Protein AF-A0AAJ3DNA7-F1 (afdb_monomer_lite)

Structure (mmCIF, N/CA/C/O backbone):
data_AF-A0AAJ3DNA7-F1
#
_entry.id   AF-A0AAJ3DNA7-F1
#
loop_
_atom_site.group_PDB
_atom_site.id
_atom_site.type_symbol
_atom_site.label_atom_id
_atom_site.label_alt_id
_atom_site.label_comp_id
_atom_site.label_asym_id
_atom_site.label_entity_id
_atom_site.label_seq_id
_atom_site.pdbx_PDB_ins_code
_atom_site.Cartn_x
_atom_site.Cartn_y
_atom_site.Cartn_z
_atom_site.occupancy
_atom_site.B_iso_or_equiv
_atom_site.auth_seq_id
_atom_site.auth_comp_id
_atom_site.auth_asym_id
_atom_site.auth_atom_id
_atom_site.pdbx_PDB_model_num
ATOM 1 N N . MET A 1 1 ? 13.150 14.994 -9.986 1.00 85.44 1 MET A N 1
ATOM 2 C CA . MET A 1 1 ? 11.938 15.199 -10.806 1.00 85.44 1 MET A CA 1
ATOM 3 C C . MET A 1 1 ? 11.101 16.302 -10.187 1.00 85.44 1 MET A C 1
ATOM 5 O O . MET A 1 1 ? 11.322 16.598 -9.018 1.00 85.44 1 MET A O 1
ATOM 9 N N . ASP A 1 2 ? 10.227 16.951 -10.956 1.00 87.69 2 ASP A N 1
ATOM 10 C CA . ASP A 1 2 ? 9.370 18.022 -10.431 1.00 87.69 2 ASP A CA 1
ATOM 11 C C . ASP A 1 2 ? 8.135 17.480 -9.682 1.00 87.69 2 ASP A C 1
ATOM 13 O O . ASP A 1 2 ? 7.854 16.279 -9.672 1.00 87.69 2 ASP A O 1
ATOM 17 N N . ALA A 1 3 ? 7.411 18.380 -9.014 1.00 92.25 3 ALA A N 1
ATOM 18 C CA . ALA A 1 3 ? 6.244 18.026 -8.209 1.00 92.25 3 ALA A CA 1
ATOM 19 C C . ALA A 1 3 ? 5.067 17.496 -9.048 1.00 92.25 3 ALA A C 1
ATOM 21 O O . ALA A 1 3 ? 4.305 16.657 -8.565 1.00 92.25 3 ALA A O 1
ATOM 22 N N . LEU A 1 4 ? 4.920 17.956 -10.294 1.00 92.94 4 LEU A N 1
ATOM 23 C CA . LEU A 1 4 ? 3.824 17.549 -11.169 1.00 92.94 4 LEU A CA 1
ATOM 24 C C . LEU A 1 4 ? 4.008 16.102 -11.631 1.00 92.94 4 LEU A C 1
ATOM 26 O O . LEU A 1 4 ? 3.072 15.312 -11.530 1.00 92.94 4 LEU A O 1
ATOM 30 N N . ALA A 1 5 ? 5.211 15.734 -12.074 1.00 92.62 5 ALA A N 1
ATOM 31 C CA . ALA A 1 5 ? 5.533 14.366 -12.467 1.00 92.62 5 ALA A CA 1
ATOM 32 C C . ALA A 1 5 ? 5.295 13.381 -11.313 1.00 92.62 5 ALA A C 1
ATOM 34 O O . ALA A 1 5 ? 4.693 12.326 -11.513 1.00 92.62 5 ALA A O 1
ATOM 35 N N . THR A 1 6 ? 5.701 13.749 -10.093 1.00 94.31 6 THR A N 1
ATOM 36 C CA . THR A 1 6 ? 5.438 12.946 -8.889 1.00 94.31 6 THR A CA 1
ATOM 37 C C . THR A 1 6 ? 3.939 12.789 -8.639 1.00 94.31 6 THR A C 1
ATOM 39 O O . THR A 1 6 ? 3.474 11.684 -8.367 1.00 94.31 6 THR A O 1
ATOM 42 N N . LEU A 1 7 ? 3.162 13.872 -8.746 1.00 94.50 7 LEU A N 1
ATOM 43 C CA . LEU A 1 7 ? 1.716 13.829 -8.530 1.00 94.50 7 LEU A CA 1
ATOM 44 C C . LEU A 1 7 ? 1.007 12.945 -9.567 1.00 94.50 7 LEU A C 1
ATOM 46 O O . LEU A 1 7 ? 0.154 12.143 -9.187 1.00 94.50 7 LEU A O 1
ATOM 50 N N . LEU A 1 8 ? 1.367 13.067 -10.848 1.00 95.19 8 LEU A N 1
ATOM 51 C CA . LEU A 1 8 ? 0.795 12.269 -11.937 1.00 95.19 8 LEU A CA 1
ATOM 52 C C . LEU A 1 8 ? 1.066 10.777 -11.744 1.00 95.19 8 LEU A C 1
ATOM 54 O O . LEU A 1 8 ? 0.142 9.970 -11.856 1.00 95.19 8 LEU A O 1
ATOM 58 N N . LEU A 1 9 ? 2.295 10.413 -11.379 1.00 95.06 9 LEU A N 1
ATOM 59 C CA . LEU A 1 9 ? 2.631 9.019 -11.123 1.00 95.06 9 LEU A CA 1
ATOM 60 C C . LEU A 1 9 ? 1.881 8.489 -9.893 1.00 95.06 9 LEU A C 1
ATOM 62 O O . LEU A 1 9 ? 1.226 7.454 -9.974 1.00 95.06 9 LEU A O 1
ATOM 66 N N . ARG A 1 10 ? 1.872 9.236 -8.780 1.00 93.00 10 ARG A N 1
ATOM 67 C CA . ARG A 1 10 ? 1.213 8.803 -7.534 1.00 93.00 10 ARG A CA 1
ATOM 68 C C . ARG A 1 10 ? -0.305 8.695 -7.620 1.00 93.00 10 ARG A C 1
ATOM 70 O O . ARG A 1 10 ? -0.887 7.846 -6.954 1.00 93.00 10 ARG A O 1
ATOM 77 N N . ARG A 1 11 ? -0.965 9.604 -8.339 1.00 93.94 11 ARG A N 1
ATOM 78 C CA . ARG A 1 11 ? -2.436 9.706 -8.342 1.00 93.94 11 ARG A CA 1
ATOM 79 C C . ARG A 1 11 ? -3.088 9.080 -9.563 1.00 93.94 11 ARG A C 1
ATOM 81 O O . ARG A 1 11 ? -4.233 8.658 -9.457 1.00 93.94 11 ARG A O 1
ATOM 88 N N . ALA A 1 12 ? -2.386 9.041 -10.692 1.00 94.06 12 ALA A N 1
ATOM 89 C CA . ALA A 1 12 ? -2.927 8.573 -11.964 1.00 94.06 12 ALA A CA 1
ATOM 90 C C . ALA A 1 12 ? -2.101 7.441 -12.595 1.00 94.06 12 ALA A C 1
ATOM 92 O O . ALA A 1 12 ? -2.410 7.033 -13.712 1.00 94.06 12 ALA A O 1
ATOM 93 N N . GLY A 1 13 ? -1.033 6.965 -11.938 1.00 94.38 13 GLY A N 1
ATOM 94 C CA . GLY A 1 13 ? -0.164 5.921 -12.490 1.00 94.38 13 GLY A CA 1
ATOM 95 C C . GLY A 1 13 ? 0.475 6.314 -13.825 1.00 94.38 13 GLY A C 1
ATOM 96 O O . GLY A 1 13 ? 0.744 5.453 -14.653 1.00 94.38 13 GLY A O 1
ATOM 97 N N . SER A 1 14 ? 0.646 7.617 -14.074 1.00 95.06 14 SER A N 1
ATOM 98 C CA . SER A 1 14 ? 1.018 8.154 -15.385 1.00 95.06 14 SER A CA 1
ATOM 99 C C . SER A 1 14 ? 2.384 8.832 -15.348 1.00 95.06 14 SER A C 1
ATOM 101 O O . SER A 1 14 ? 2.683 9.590 -14.427 1.00 95.06 14 SER A O 1
ATOM 103 N N . VAL A 1 15 ? 3.194 8.612 -16.386 1.00 94.56 15 VAL A N 1
ATOM 104 C CA . VAL A 1 15 ? 4.525 9.215 -16.530 1.00 94.56 15 VAL A CA 1
ATOM 105 C C . VAL A 1 15 ? 4.716 9.789 -17.935 1.00 94.56 15 VAL A C 1
ATOM 107 O O . VAL A 1 15 ? 4.466 9.124 -18.938 1.00 94.56 15 VAL A O 1
ATOM 110 N N . ALA A 1 16 ? 5.166 11.042 -18.014 1.00 92.44 16 ALA A N 1
ATOM 111 C CA . ALA A 1 16 ? 5.496 11.707 -19.271 1.00 92.44 16 ALA A CA 1
ATOM 112 C C . ALA A 1 16 ? 7.009 11.635 -19.505 1.00 92.44 16 ALA A C 1
ATOM 114 O O . ALA A 1 16 ? 7.771 12.442 -18.977 1.00 92.44 16 ALA A O 1
ATOM 115 N N . LEU A 1 17 ? 7.441 10.635 -20.272 1.00 94.38 17 LEU A N 1
ATOM 116 C CA . LEU A 1 17 ? 8.854 10.423 -20.581 1.00 94.38 17 LEU A CA 1
ATOM 117 C C . LEU A 1 17 ? 9.360 11.401 -21.658 1.00 94.38 17 LEU A C 1
ATOM 119 O O . LEU A 1 17 ? 8.595 11.777 -22.551 1.00 94.38 17 LEU A O 1
ATOM 123 N N . PRO A 1 18 ? 10.651 11.774 -21.615 1.00 93.31 18 PRO A N 1
ATOM 124 C CA . PRO A 1 18 ? 11.254 12.695 -22.571 1.00 93.31 18 PRO A CA 1
ATOM 125 C C . PRO A 1 18 ? 11.423 12.066 -23.960 1.00 93.31 18 PRO A C 1
ATOM 127 O O . PRO A 1 18 ? 11.146 10.882 -24.181 1.00 93.31 18 PRO A O 1
ATOM 130 N N . GLU A 1 19 ? 11.894 12.882 -24.905 1.00 92.94 19 GLU A N 1
ATOM 131 C CA . GLU A 1 19 ? 12.173 12.455 -26.276 1.00 92.94 19 GLU A CA 1
ATOM 132 C C . GLU A 1 19 ? 13.194 11.311 -26.363 1.00 92.94 19 GLU A C 1
ATOM 134 O O . GLU A 1 19 ? 14.062 11.195 -25.496 1.00 92.94 19 GLU A O 1
ATOM 139 N N . PRO A 1 20 ? 13.071 10.398 -27.353 1.00 94.25 20 PRO A N 1
ATOM 140 C CA . PRO A 1 20 ? 13.942 9.240 -27.416 1.00 94.25 20 PRO A CA 1
ATOM 141 C C . PRO A 1 20 ? 15.309 9.698 -27.902 1.00 94.25 20 PRO A C 1
ATOM 143 O O . PRO A 1 20 ? 15.442 10.737 -28.554 1.00 94.25 20 PRO A O 1
ATOM 146 N N . ALA A 1 21 ? 16.316 8.866 -27.678 1.00 91.94 21 ALA A N 1
ATOM 147 C CA . ALA A 1 21 ? 17.575 9.032 -28.370 1.00 91.94 21 ALA A CA 1
ATOM 148 C C . ALA A 1 21 ? 17.352 8.967 -29.892 1.00 91.94 21 ALA A C 1
ATOM 150 O O . ALA A 1 21 ? 16.518 8.202 -30.393 1.00 91.94 21 ALA A O 1
ATOM 151 N N . ALA A 1 22 ? 18.129 9.761 -30.633 1.00 90.12 22 ALA A N 1
ATOM 152 C CA . ALA A 1 22 ? 18.102 9.761 -32.095 1.00 90.12 22 ALA A CA 1
ATOM 153 C C . ALA A 1 22 ? 18.426 8.369 -32.669 1.00 90.12 22 ALA A C 1
ATOM 155 O O . ALA A 1 22 ? 17.815 7.942 -33.647 1.00 90.12 22 ALA A O 1
ATOM 156 N N . ALA A 1 23 ? 19.342 7.645 -32.018 1.00 90.38 23 ALA A N 1
ATOM 157 C CA . ALA A 1 23 ? 19.622 6.239 -32.269 1.00 90.38 23 ALA A CA 1
ATOM 158 C C . ALA A 1 23 ? 19.222 5.410 -31.034 1.00 90.38 23 ALA A C 1
ATOM 160 O O . ALA A 1 23 ? 19.656 5.745 -29.929 1.00 90.38 23 ALA A O 1
ATOM 161 N N . PRO A 1 24 ? 18.405 4.352 -31.186 1.00 87.56 24 PRO A N 1
ATOM 162 C CA . PRO A 1 24 ? 18.004 3.518 -30.061 1.00 87.56 24 PRO A CA 1
ATOM 163 C C . PRO A 1 24 ? 19.209 2.741 -29.498 1.00 87.56 24 PRO A C 1
ATOM 165 O O . PRO A 1 24 ? 20.006 2.214 -30.281 1.00 87.56 24 PRO A O 1
ATOM 168 N N . PRO A 1 25 ? 19.346 2.630 -28.164 1.00 92.50 25 PRO A N 1
ATOM 169 C CA . PRO A 1 25 ? 20.357 1.773 -27.555 1.00 92.50 25 PRO A CA 1
ATOM 170 C C . PRO A 1 25 ? 20.160 0.304 -27.944 1.00 92.50 25 PRO A C 1
ATOM 172 O O . PRO A 1 25 ? 19.036 -0.198 -27.945 1.00 92.50 25 PRO A O 1
ATOM 175 N N . ALA A 1 26 ? 21.256 -0.407 -28.215 1.00 93.69 26 ALA A N 1
ATOM 176 C CA . ALA A 1 26 ? 21.210 -1.829 -28.569 1.00 93.69 26 ALA A CA 1
ATOM 177 C C . ALA A 1 26 ? 20.706 -2.724 -27.420 1.00 93.69 26 ALA A C 1
ATOM 179 O O . ALA A 1 26 ? 20.169 -3.799 -27.664 1.00 93.69 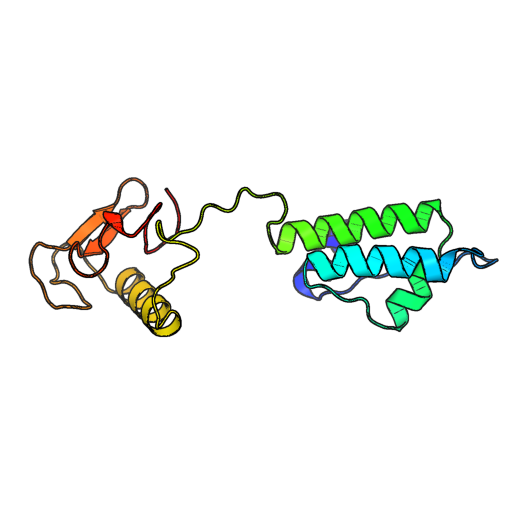26 ALA A O 1
ATOM 180 N N . ASP A 1 27 ? 20.865 -2.276 -26.172 1.00 96.25 27 ASP A N 1
ATOM 181 C CA . ASP A 1 27 ? 20.452 -2.985 -24.958 1.00 96.25 27 ASP A CA 1
ATOM 182 C C . ASP A 1 27 ? 19.035 -2.613 -24.484 1.00 96.25 27 ASP A C 1
ATOM 184 O O . ASP A 1 27 ? 18.611 -3.072 -23.425 1.00 96.25 27 ASP A O 1
ATOM 188 N N . GLY A 1 28 ? 18.308 -1.776 -25.237 1.00 95.56 28 GLY A N 1
ATOM 189 C CA . GLY A 1 28 ? 17.056 -1.147 -24.808 1.00 95.56 28 GLY A CA 1
ATOM 190 C C . GLY A 1 28 ? 16.014 -2.123 -24.267 1.00 95.56 28 GLY A C 1
ATOM 191 O O . GLY A 1 28 ? 15.538 -1.953 -23.146 1.00 95.56 28 GLY A O 1
ATOM 192 N N . ASP A 1 29 ? 15.690 -3.163 -25.035 1.00 96.31 29 ASP A N 1
ATOM 193 C CA . ASP A 1 29 ? 14.652 -4.132 -24.662 1.00 96.31 29 ASP A CA 1
ATOM 194 C C . ASP A 1 29 ? 15.053 -4.991 -23.458 1.00 96.31 29 ASP A C 1
ATOM 196 O O . ASP A 1 29 ? 14.239 -5.221 -22.561 1.00 96.31 29 ASP A O 1
ATOM 200 N N . ALA A 1 30 ? 16.314 -5.436 -23.416 1.00 97.19 30 ALA A N 1
ATOM 201 C CA . ALA A 1 30 ? 16.844 -6.226 -22.307 1.00 97.19 30 ALA A CA 1
ATOM 202 C C . ALA A 1 30 ? 16.885 -5.404 -21.012 1.00 97.19 30 ALA A C 1
ATOM 204 O O . ALA A 1 30 ? 16.530 -5.898 -19.946 1.00 97.19 30 ALA A O 1
ATOM 205 N N . TRP A 1 31 ? 17.265 -4.130 -21.109 1.00 97.38 31 TRP A N 1
ATOM 206 C CA . TRP A 1 31 ? 17.290 -3.228 -19.968 1.00 97.38 31 TRP A CA 1
ATOM 207 C C . TRP A 1 31 ? 15.881 -2.953 -19.429 1.00 97.38 31 TRP A C 1
ATOM 209 O O . TRP A 1 31 ? 15.668 -2.997 -18.220 1.00 97.38 31 TRP A O 1
ATOM 219 N N . VAL A 1 32 ? 14.898 -2.723 -20.308 1.00 97.75 32 VAL A N 1
ATOM 220 C CA . VAL A 1 32 ? 13.507 -2.492 -19.882 1.00 97.75 32 VAL A CA 1
ATOM 221 C C . VAL A 1 32 ? 12.888 -3.728 -19.239 1.00 97.75 32 VAL A C 1
ATOM 223 O O . VAL A 1 32 ? 12.111 -3.578 -18.304 1.00 97.75 32 VAL A O 1
ATOM 226 N N . ALA A 1 33 ? 13.257 -4.935 -19.672 1.00 97.81 33 ALA A N 1
ATOM 227 C CA . ALA A 1 33 ? 12.803 -6.157 -19.010 1.00 97.81 33 ALA A CA 1
ATOM 228 C C . ALA A 1 33 ? 13.249 -6.226 -17.535 1.00 97.81 33 ALA A C 1
ATOM 230 O O . ALA A 1 33 ? 12.479 -6.676 -16.690 1.00 97.81 33 ALA A O 1
ATOM 231 N N . ASN A 1 34 ? 14.451 -5.731 -17.210 1.00 97.50 34 ASN A N 1
ATOM 232 C CA . ASN A 1 34 ? 14.907 -5.636 -15.818 1.00 97.50 34 ASN A CA 1
ATOM 233 C C . ASN A 1 34 ? 14.107 -4.586 -15.034 1.00 97.50 34 ASN A C 1
ATOM 235 O O . ASN A 1 34 ? 13.637 -4.878 -13.941 1.00 97.50 34 ASN A O 1
ATOM 239 N N . LEU A 1 35 ? 13.872 -3.406 -15.622 1.00 97.62 35 LEU A N 1
ATOM 240 C CA . LEU A 1 35 ? 13.024 -2.378 -15.004 1.00 97.62 35 LEU A CA 1
ATOM 241 C C . LEU A 1 35 ? 11.610 -2.905 -14.707 1.00 97.62 35 LEU A C 1
ATOM 243 O O . LEU A 1 35 ? 11.046 -2.634 -13.653 1.00 97.62 35 LEU A O 1
ATOM 247 N N . GLU A 1 36 ? 11.016 -3.662 -15.627 1.00 98.00 36 GLU A N 1
ATOM 248 C CA . GLU A 1 36 ? 9.703 -4.270 -15.404 1.00 98.00 36 GLU A CA 1
ATOM 249 C C . GLU A 1 36 ? 9.719 -5.309 -14.281 1.00 98.00 36 GLU A C 1
ATOM 251 O O . GLU A 1 36 ? 8.727 -5.416 -13.566 1.00 98.00 36 GLU A O 1
ATOM 256 N N . ALA A 1 37 ? 10.818 -6.046 -14.095 1.00 97.12 37 ALA A N 1
ATOM 257 C CA . ALA A 1 37 ? 10.963 -6.965 -12.970 1.00 97.12 37 ALA A CA 1
ATOM 258 C C . ALA A 1 37 ? 11.001 -6.211 -11.629 1.00 97.12 37 ALA A C 1
ATOM 260 O O . ALA A 1 37 ? 10.291 -6.596 -10.697 1.00 97.12 37 ALA A O 1
ATOM 261 N N . ASP A 1 38 ? 11.749 -5.106 -11.560 1.00 95.12 38 ASP A N 1
ATOM 262 C CA . ASP A 1 38 ? 11.808 -4.243 -10.373 1.00 95.12 38 ASP A CA 1
ATOM 263 C C . ASP A 1 38 ? 10.427 -3.650 -10.047 1.00 95.12 38 ASP A C 1
ATOM 265 O O . ASP A 1 38 ? 9.977 -3.656 -8.899 1.00 95.12 38 ASP A O 1
ATOM 269 N N . LEU A 1 39 ? 9.696 -3.194 -11.068 1.00 95.88 39 LEU A N 1
ATOM 270 C CA . LEU A 1 39 ? 8.345 -2.659 -10.896 1.00 95.88 39 LEU A CA 1
ATOM 271 C C . LEU A 1 39 ? 7.344 -3.741 -10.488 1.00 95.88 39 LEU A C 1
ATOM 273 O O . LEU A 1 39 ? 6.538 -3.507 -9.582 1.00 95.88 39 LEU A O 1
ATOM 277 N N . ALA A 1 40 ? 7.428 -4.935 -11.077 1.00 95.25 40 ALA A N 1
ATOM 278 C CA . ALA A 1 40 ? 6.559 -6.057 -10.743 1.00 95.25 40 ALA A CA 1
ATOM 279 C C . ALA A 1 40 ? 6.732 -6.501 -9.284 1.00 95.25 40 ALA A C 1
ATOM 281 O O . ALA A 1 40 ? 5.741 -6.837 -8.635 1.00 95.25 40 ALA A O 1
ATOM 282 N N . ALA A 1 41 ? 7.950 -6.423 -8.732 1.00 90.56 41 ALA A N 1
ATOM 283 C CA . ALA A 1 41 ? 8.204 -6.678 -7.312 1.00 90.56 41 ALA A CA 1
ATOM 284 C C . ALA A 1 41 ? 7.447 -5.708 -6.381 1.00 90.56 41 ALA A C 1
ATOM 286 O O . ALA A 1 41 ? 7.160 -6.047 -5.235 1.00 90.56 41 ALA A O 1
ATOM 287 N N . THR A 1 42 ? 7.066 -4.531 -6.888 1.00 89.62 42 THR A N 1
ATOM 288 C CA . THR A 1 42 ? 6.227 -3.541 -6.187 1.00 89.62 42 THR A CA 1
ATOM 289 C C . THR A 1 42 ? 4.764 -3.539 -6.652 1.00 89.62 42 THR A C 1
ATOM 291 O O . THR A 1 42 ? 3.996 -2.666 -6.261 1.00 89.62 42 THR A O 1
ATOM 294 N N . GLY A 1 43 ? 4.346 -4.506 -7.478 1.00 92.69 43 GLY A N 1
ATOM 295 C CA . GLY A 1 43 ? 2.969 -4.626 -7.973 1.00 92.69 43 GLY A CA 1
ATOM 296 C C . GLY A 1 43 ? 2.612 -3.701 -9.142 1.00 92.69 43 GLY A C 1
ATOM 297 O O . GLY A 1 43 ? 1.431 -3.548 -9.454 1.00 92.69 43 GLY A O 1
ATOM 298 N N . TRP A 1 44 ? 3.604 -3.095 -9.800 1.00 94.88 44 TRP A N 1
ATOM 299 C CA . TRP A 1 44 ? 3.408 -2.199 -10.941 1.00 94.88 44 TRP A CA 1
ATOM 300 C C . TRP A 1 44 ? 3.842 -2.846 -12.256 1.00 94.88 44 TRP A C 1
ATOM 302 O O . TRP A 1 44 ? 4.796 -3.615 -12.307 1.00 94.88 44 TRP A O 1
ATOM 312 N N . LEU A 1 45 ? 3.154 -2.493 -13.342 1.00 95.88 45 LEU A N 1
ATOM 313 C CA . LEU A 1 45 ? 3.496 -2.908 -14.702 1.00 95.88 45 LEU A CA 1
ATOM 314 C C . LEU A 1 45 ? 3.564 -1.685 -15.614 1.00 95.88 45 LEU A C 1
ATOM 316 O O . LEU A 1 45 ? 2.781 -0.746 -15.463 1.00 95.88 45 LEU A O 1
ATOM 320 N N . LEU A 1 46 ? 4.477 -1.716 -16.584 1.00 96.50 46 LEU A N 1
ATOM 321 C CA . LEU A 1 46 ? 4.520 -0.716 -17.646 1.00 96.50 46 LEU A CA 1
ATOM 322 C C . LEU A 1 46 ? 3.475 -1.041 -18.712 1.00 9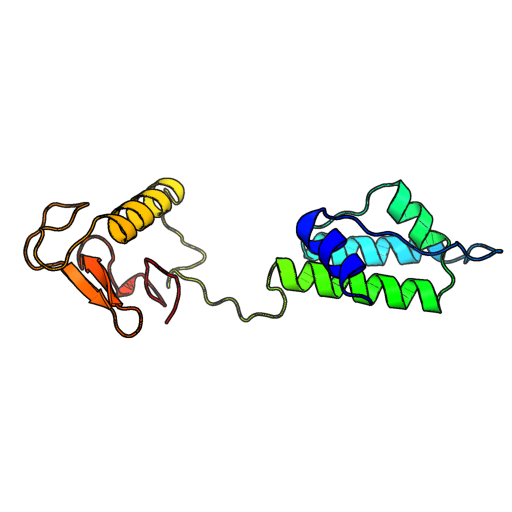6.50 46 LEU A C 1
ATOM 324 O O . LEU A 1 46 ? 3.348 -2.185 -19.152 1.00 96.50 46 LEU A O 1
ATOM 328 N N . ASP A 1 47 ? 2.769 -0.022 -19.196 1.00 96.19 47 ASP A N 1
ATOM 329 C CA . ASP A 1 47 ? 2.007 -0.178 -20.426 1.00 96.19 47 ASP A CA 1
ATOM 330 C C . ASP A 1 47 ? 2.952 -0.274 -21.640 1.00 96.19 47 ASP A C 1
ATOM 332 O O . ASP A 1 47 ? 4.114 0.148 -21.617 1.00 96.19 47 ASP A O 1
ATOM 336 N N . ALA A 1 48 ? 2.440 -0.811 -22.748 1.00 96.38 48 ALA A N 1
ATOM 337 C CA . ALA A 1 48 ? 3.247 -1.074 -23.935 1.00 96.38 48 ALA A CA 1
ATOM 338 C C . ALA A 1 48 ? 3.862 0.192 -24.570 1.00 96.38 48 ALA A C 1
ATOM 340 O O . ALA A 1 48 ? 4.910 0.102 -25.215 1.00 96.38 48 ALA A O 1
ATOM 341 N N . VAL A 1 49 ? 3.228 1.363 -24.439 1.00 95.88 49 VAL A N 1
ATOM 342 C CA . VAL A 1 49 ? 3.753 2.636 -24.955 1.00 95.88 49 VAL A CA 1
ATOM 343 C C . VAL A 1 49 ? 4.918 3.097 -24.091 1.00 95.88 49 VAL A C 1
ATOM 345 O O . VAL A 1 49 ? 5.987 3.379 -24.637 1.00 95.88 49 VAL A O 1
ATOM 348 N N . VAL A 1 50 ? 4.749 3.116 -22.768 1.00 96.00 50 VAL A N 1
ATOM 349 C CA . VAL A 1 50 ? 5.807 3.507 -21.824 1.00 96.00 50 VAL A CA 1
ATOM 350 C C . VAL A 1 50 ? 6.993 2.544 -21.894 1.00 96.00 50 VAL A C 1
ATOM 352 O O . VAL A 1 50 ? 8.134 3.002 -21.969 1.00 96.00 50 VAL A O 1
ATOM 355 N N . ARG A 1 51 ? 6.748 1.232 -22.005 1.00 97.19 51 ARG A N 1
ATOM 356 C CA . ARG A 1 51 ? 7.793 0.218 -22.232 1.00 97.19 51 ARG A CA 1
ATOM 357 C C . ARG A 1 51 ? 8.650 0.550 -23.456 1.00 97.19 51 ARG A C 1
ATOM 359 O O . ARG A 1 51 ? 9.870 0.688 -23.354 1.00 97.19 51 ARG A O 1
ATOM 366 N N . ARG A 1 52 ? 8.014 0.727 -24.623 1.00 95.88 52 ARG A N 1
ATOM 367 C CA . ARG A 1 52 ? 8.716 1.073 -25.876 1.00 95.88 52 ARG A CA 1
ATOM 368 C C . ARG A 1 52 ? 9.462 2.397 -25.769 1.00 95.88 52 ARG A C 1
ATOM 370 O O . ARG A 1 52 ? 10.494 2.580 -26.409 1.00 95.88 52 ARG A O 1
ATOM 377 N N . ARG A 1 53 ? 8.922 3.340 -24.999 1.00 96.75 53 ARG A N 1
ATOM 378 C CA . ARG A 1 53 ? 9.526 4.652 -24.793 1.00 96.75 53 ARG A CA 1
ATOM 379 C C . ARG A 1 53 ? 10.815 4.545 -23.987 1.00 96.75 53 ARG A C 1
ATOM 381 O O . ARG A 1 53 ? 11.830 5.051 -24.456 1.00 96.75 53 ARG A O 1
ATOM 388 N N . PHE A 1 54 ? 10.795 3.842 -22.853 1.00 97.00 54 PHE A N 1
ATOM 389 C CA . PHE A 1 54 ? 11.981 3.588 -22.030 1.00 97.00 54 PHE A CA 1
ATOM 390 C C . PHE A 1 54 ? 13.094 2.881 -22.810 1.00 97.00 54 PHE A C 1
ATOM 392 O O . PHE A 1 54 ? 14.253 3.278 -22.700 1.00 97.00 54 PHE A O 1
ATOM 399 N N . ALA A 1 55 ? 12.746 1.902 -23.653 1.00 97.25 55 ALA A N 1
ATOM 400 C CA . ALA A 1 55 ? 13.716 1.145 -24.452 1.00 97.25 55 ALA A CA 1
ATOM 401 C C . ALA A 1 55 ? 14.507 2.031 -25.431 1.00 97.25 55 ALA A C 1
ATOM 403 O O . ALA A 1 55 ? 15.591 1.660 -25.873 1.00 97.25 55 ALA A O 1
ATOM 404 N N . ARG A 1 56 ? 13.980 3.217 -25.762 1.00 97.62 56 ARG A N 1
ATOM 405 C CA . ARG A 1 56 ? 14.568 4.157 -26.724 1.00 97.62 56 ARG A CA 1
ATOM 406 C C . ARG A 1 56 ? 15.209 5.389 -26.085 1.00 97.62 56 ARG A C 1
ATOM 408 O O . ARG A 1 56 ? 15.706 6.234 -26.825 1.00 97.62 56 ARG A O 1
ATOM 415 N N . LEU A 1 57 ? 15.169 5.541 -24.763 1.00 97.19 57 LEU A N 1
ATOM 416 C CA . LEU A 1 57 ? 15.851 6.643 -24.075 1.00 97.19 57 LEU A CA 1
ATOM 417 C C . LEU A 1 57 ? 17.366 6.423 -24.087 1.00 97.19 57 LEU A C 1
ATOM 419 O O . LEU A 1 57 ? 17.825 5.283 -24.047 1.00 97.19 57 LEU A O 1
ATOM 423 N N . ASP A 1 58 ? 18.147 7.504 -24.115 1.00 95.81 58 ASP A N 1
ATOM 424 C CA . ASP A 1 58 ? 19.590 7.396 -23.894 1.00 95.81 58 ASP A CA 1
ATOM 425 C C . ASP A 1 58 ? 19.877 6.848 -22.479 1.00 95.81 58 ASP A C 1
ATOM 427 O O . ASP A 1 58 ? 19.058 7.050 -21.578 1.00 95.81 58 ASP A O 1
ATOM 431 N N . PRO A 1 59 ? 21.020 6.178 -22.241 1.00 94.19 59 PRO A N 1
ATOM 432 C CA . PRO A 1 59 ? 21.268 5.482 -20.977 1.00 94.19 59 PRO A CA 1
ATOM 433 C C . PRO A 1 59 ? 21.156 6.357 -19.721 1.00 94.19 59 PRO A C 1
ATOM 435 O O . PRO A 1 59 ? 20.636 5.897 -18.704 1.00 94.19 59 PRO A O 1
ATOM 438 N N . VAL A 1 60 ? 21.599 7.619 -19.785 1.00 94.44 60 VAL A N 1
ATOM 439 C CA . VAL A 1 60 ? 21.611 8.527 -18.626 1.00 94.44 60 VAL A CA 1
ATOM 440 C C . VAL A 1 60 ? 20.190 8.957 -18.286 1.00 94.44 60 VAL A C 1
ATOM 442 O O . VAL A 1 60 ? 19.764 8.873 -17.132 1.00 94.44 60 VAL A O 1
ATOM 445 N N . THR A 1 61 ? 19.428 9.379 -19.294 1.00 94.69 61 THR A N 1
ATOM 446 C CA . THR A 1 61 ? 18.018 9.739 -19.124 1.00 94.69 61 THR A CA 1
ATOM 447 C C . THR A 1 61 ? 17.201 8.530 -18.682 1.00 94.69 61 THR A C 1
ATOM 449 O O . THR A 1 61 ? 16.393 8.637 -17.761 1.00 94.69 61 THR A O 1
ATOM 452 N N . ARG A 1 62 ? 17.444 7.367 -19.294 1.00 95.56 62 ARG A N 1
ATOM 453 C CA . ARG A 1 62 ? 16.767 6.102 -18.997 1.00 95.56 62 ARG A CA 1
ATOM 454 C C . ARG A 1 62 ? 16.922 5.708 -17.526 1.00 95.56 62 ARG A C 1
ATOM 456 O O . ARG A 1 62 ? 15.911 5.469 -16.870 1.00 95.56 62 ARG A O 1
ATOM 463 N N . MET A 1 63 ? 18.150 5.720 -16.996 1.00 96.19 63 MET A N 1
ATOM 464 C CA . MET A 1 63 ? 18.409 5.449 -15.575 1.00 96.19 63 MET A CA 1
ATOM 465 C C . MET A 1 63 ? 17.706 6.455 -14.668 1.00 96.19 63 MET A C 1
ATOM 467 O O . MET A 1 63 ? 16.953 6.061 -13.786 1.00 96.19 63 MET A O 1
ATOM 471 N N . ARG A 1 64 ? 17.863 7.757 -14.937 1.00 96.56 64 ARG A N 1
ATOM 472 C CA . ARG A 1 64 ? 17.265 8.813 -14.107 1.00 96.56 64 ARG A CA 1
ATOM 473 C C . ARG A 1 64 ? 15.746 8.676 -13.971 1.00 96.56 64 ARG A C 1
ATOM 475 O O . ARG A 1 64 ? 15.191 8.970 -12.914 1.00 96.56 64 ARG A O 1
ATOM 482 N N . TRP A 1 65 ? 15.070 8.292 -15.052 1.00 97.19 65 TRP A N 1
ATOM 483 C CA . TRP A 1 65 ? 13.623 8.098 -15.043 1.00 97.19 65 TRP A CA 1
ATOM 484 C C . TRP A 1 65 ? 13.205 6.785 -14.390 1.00 97.19 65 TRP A C 1
ATOM 486 O O . TRP A 1 65 ? 12.183 6.783 -13.711 1.00 97.19 65 TRP A O 1
ATOM 496 N N . ALA A 1 66 ? 13.975 5.706 -14.534 1.00 96.94 66 ALA A N 1
ATOM 497 C CA . ALA A 1 66 ? 13.717 4.484 -13.778 1.00 96.94 66 ALA A CA 1
ATOM 498 C C . ALA A 1 66 ? 13.887 4.696 -12.277 1.00 96.94 66 ALA A C 1
ATOM 500 O O . ALA A 1 66 ? 12.968 4.367 -11.541 1.00 96.94 66 ALA A O 1
ATOM 501 N N . ASP A 1 67 ? 14.974 5.336 -11.838 1.00 96.69 67 ASP A N 1
ATOM 502 C CA . ASP A 1 67 ? 15.195 5.654 -10.423 1.00 96.69 67 ASP A CA 1
ATOM 503 C C . ASP A 1 67 ? 14.011 6.442 -9.852 1.00 96.69 67 ASP A C 1
ATOM 505 O O . ASP A 1 67 ? 13.509 6.147 -8.771 1.00 96.69 67 ASP A O 1
ATOM 509 N N . PHE A 1 68 ? 13.517 7.427 -10.609 1.00 96.81 68 PHE A N 1
ATOM 510 C CA . PHE A 1 68 ? 12.336 8.191 -10.226 1.00 96.81 68 PHE A CA 1
ATOM 511 C C . PHE A 1 68 ? 11.071 7.330 -10.142 1.00 96.81 68 PHE A C 1
ATOM 513 O O . PHE A 1 68 ? 10.348 7.424 -9.150 1.00 96.81 68 PHE A O 1
ATOM 520 N N . VAL A 1 69 ? 10.777 6.532 -11.173 1.00 96.44 69 VAL A N 1
ATOM 521 C CA . VAL A 1 69 ? 9.560 5.712 -11.206 1.00 96.44 69 VAL A CA 1
ATOM 522 C C . VAL A 1 69 ? 9.599 4.683 -10.080 1.00 96.44 69 VAL A C 1
ATOM 524 O O . VAL A 1 69 ? 8.658 4.646 -9.293 1.00 96.44 69 VAL A O 1
ATOM 527 N N . CYS A 1 70 ? 10.701 3.941 -9.945 1.00 95.81 70 CYS A N 1
ATOM 528 C CA . CYS A 1 70 ? 10.892 2.944 -8.896 1.00 95.81 70 CYS A CA 1
ATOM 529 C C . CYS A 1 70 ? 10.800 3.559 -7.498 1.00 95.81 70 CYS A C 1
ATOM 531 O O . CYS A 1 70 ? 10.109 3.009 -6.649 1.00 95.81 70 CYS A O 1
ATOM 533 N N . ALA A 1 71 ? 11.426 4.716 -7.249 1.00 94.06 71 ALA A N 1
ATOM 534 C CA . ALA A 1 71 ? 11.343 5.369 -5.942 1.00 94.06 71 ALA A CA 1
ATOM 535 C C . ALA A 1 71 ? 9.904 5.780 -5.592 1.00 94.06 71 ALA A C 1
ATOM 537 O O . ALA A 1 71 ? 9.443 5.573 -4.470 1.00 94.06 71 ALA A O 1
ATOM 538 N N . VAL A 1 72 ? 9.163 6.341 -6.553 1.00 94.31 72 VAL A N 1
ATOM 539 C CA . VAL A 1 72 ? 7.774 6.751 -6.313 1.00 94.31 72 VAL A CA 1
ATOM 540 C C . VAL A 1 72 ? 6.859 5.541 -6.116 1.00 94.31 72 VAL A C 1
ATOM 542 O O . VAL A 1 72 ? 5.999 5.585 -5.238 1.00 94.31 72 VAL A O 1
ATOM 545 N N . THR A 1 73 ? 7.017 4.468 -6.896 1.00 93.69 73 THR A N 1
ATOM 546 C CA . THR A 1 73 ? 6.192 3.260 -6.743 1.00 93.69 73 THR A CA 1
ATOM 547 C C . THR A 1 73 ? 6.524 2.497 -5.462 1.00 93.69 73 THR A C 1
ATOM 549 O O . THR A 1 73 ? 5.603 2.051 -4.778 1.00 93.69 73 THR A O 1
ATOM 552 N N . ALA A 1 74 ? 7.803 2.421 -5.083 1.00 91.75 74 ALA A N 1
ATOM 553 C CA . ALA A 1 74 ? 8.262 1.857 -3.813 1.00 91.75 74 ALA A CA 1
ATOM 554 C C . ALA A 1 74 ? 7.639 2.586 -2.611 1.00 91.75 74 ALA A C 1
ATOM 556 O O . ALA A 1 74 ? 7.115 1.949 -1.695 1.00 91.75 74 ALA A O 1
ATOM 557 N N . GLU A 1 75 ? 7.599 3.920 -2.638 1.00 90.25 75 GLU A N 1
ATOM 558 C CA . GLU A 1 75 ? 6.980 4.711 -1.570 1.00 90.25 75 GLU A CA 1
ATOM 559 C C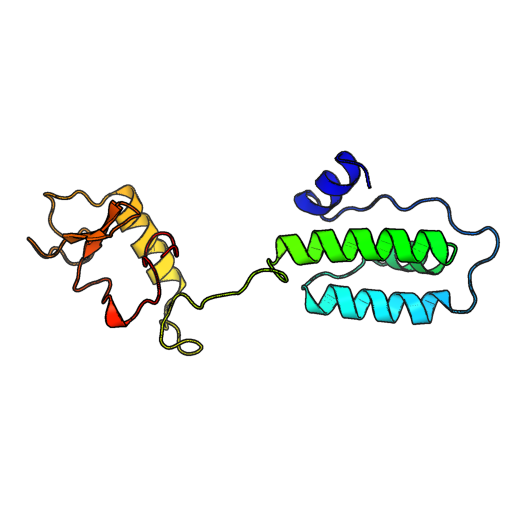 . GLU A 1 75 ? 5.473 4.438 -1.434 1.00 90.25 75 GLU A C 1
ATOM 561 O O . GLU A 1 75 ? 4.957 4.383 -0.316 1.00 90.25 75 GLU A O 1
ATOM 566 N N . LEU A 1 76 ? 4.758 4.237 -2.549 1.00 88.88 76 LEU A N 1
ATOM 567 C CA . LEU A 1 76 ? 3.311 3.973 -2.539 1.00 88.88 76 LEU A CA 1
ATOM 568 C C . LEU A 1 76 ? 2.950 2.651 -1.860 1.00 88.88 76 LEU A C 1
ATOM 570 O O . LEU A 1 76 ? 1.894 2.566 -1.234 1.00 88.88 76 LEU A O 1
ATOM 574 N N . VAL A 1 77 ? 3.815 1.643 -1.969 1.00 86.19 77 VAL A N 1
ATOM 575 C CA . VAL A 1 77 ? 3.627 0.349 -1.295 1.00 86.19 77 VAL A CA 1
ATOM 576 C C . VAL A 1 77 ? 4.289 0.298 0.081 1.00 86.19 77 VAL A C 1
ATOM 578 O O . VAL A 1 77 ? 4.139 -0.684 0.799 1.00 86.19 77 VAL A O 1
ATOM 581 N N . GLY A 1 78 ? 4.991 1.366 0.472 1.00 82.69 78 GLY A N 1
ATOM 582 C CA . GLY A 1 78 ? 5.749 1.415 1.715 1.00 82.69 78 GLY A CA 1
ATOM 583 C C . GLY A 1 78 ? 6.973 0.500 1.715 1.00 82.69 78 GLY A C 1
ATOM 584 O O . GLY A 1 78 ? 7.376 0.095 2.793 1.00 82.69 78 GLY A O 1
ATOM 585 N N . ALA A 1 79 ? 7.571 0.197 0.556 1.00 78.94 79 ALA A N 1
ATOM 586 C CA . ALA A 1 79 ? 8.680 -0.759 0.433 1.00 78.94 79 ALA A CA 1
ATOM 587 C C . ALA A 1 79 ? 9.892 -0.418 1.321 1.00 78.94 79 ALA A C 1
ATOM 589 O O . ALA A 1 79 ? 10.559 -1.319 1.819 1.00 78.94 79 ALA A O 1
ATOM 590 N N . ASP A 1 80 ? 10.141 0.872 1.565 1.00 75.06 80 ASP A N 1
ATOM 591 C CA . ASP A 1 80 ? 11.219 1.346 2.446 1.00 75.06 80 ASP A CA 1
ATOM 592 C C . ASP A 1 80 ? 10.779 1.506 3.913 1.00 75.06 80 ASP A C 1
ATOM 594 O O . ASP A 1 80 ? 11.467 2.138 4.719 1.00 75.06 80 ASP A O 1
ATOM 598 N N . ARG A 1 81 ? 9.599 0.993 4.279 1.00 75.19 81 ARG A N 1
ATOM 599 C CA . ARG A 1 81 ? 9.104 0.994 5.656 1.00 75.19 81 ARG A CA 1
ATOM 600 C C . ARG A 1 81 ? 9.245 -0.393 6.249 1.00 75.19 81 ARG A C 1
ATOM 602 O O . ARG A 1 81 ? 8.881 -1.395 5.644 1.00 75.19 81 ARG A O 1
ATOM 609 N N . GLU A 1 82 ? 9.714 -0.437 7.489 1.00 79.62 82 GLU A N 1
ATOM 610 C CA . GLU A 1 82 ? 9.631 -1.655 8.279 1.00 79.62 82 GLU A CA 1
ATOM 611 C C . GLU A 1 82 ? 8.152 -1.980 8.523 1.00 79.62 82 GLU A C 1
ATOM 613 O O . GLU A 1 82 ? 7.436 -1.264 9.230 1.00 79.62 82 GLU A O 1
ATOM 618 N N . HIS A 1 83 ? 7.668 -3.038 7.875 1.00 79.25 83 HIS A N 1
ATOM 619 C CA . HIS A 1 83 ? 6.310 -3.517 8.069 1.00 79.25 83 HIS A CA 1
ATOM 620 C C . HIS A 1 83 ? 6.255 -4.371 9.333 1.00 79.25 83 HIS A C 1
ATOM 622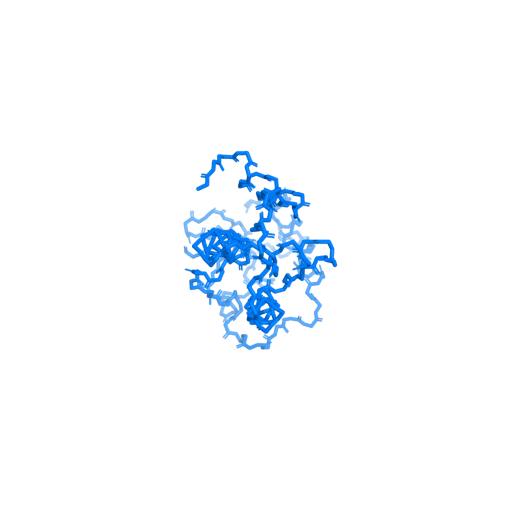 O O . HIS A 1 83 ? 6.712 -5.512 9.345 1.00 79.25 83 HIS A O 1
ATOM 628 N N . VAL A 1 84 ? 5.646 -3.832 10.387 1.00 85.94 84 VAL A N 1
ATOM 629 C CA . VAL A 1 84 ? 5.298 -4.604 11.583 1.00 85.94 84 VAL A CA 1
ATOM 630 C C . VAL A 1 84 ? 3.913 -5.222 11.369 1.00 85.94 84 VAL A C 1
ATOM 632 O O . VAL A 1 84 ? 2.944 -4.478 11.182 1.00 85.94 84 VAL A O 1
ATOM 635 N N . PRO A 1 85 ? 3.772 -6.560 11.371 1.00 90.44 85 PRO A N 1
ATOM 636 C CA . PRO A 1 85 ? 2.467 -7.188 11.221 1.00 90.44 85 PRO A CA 1
ATOM 637 C C . PRO A 1 85 ? 1.544 -6.793 12.369 1.00 90.44 85 PRO A C 1
ATOM 639 O O . PRO A 1 85 ? 1.930 -6.905 13.528 1.00 90.44 85 PRO A O 1
ATOM 642 N N . LEU A 1 86 ? 0.313 -6.376 12.059 1.00 91.81 86 LEU A N 1
ATOM 643 C CA . LEU A 1 86 ? -0.679 -5.992 13.071 1.00 91.81 86 LEU A CA 1
ATOM 644 C C . LEU A 1 86 ? -1.032 -7.155 14.013 1.00 91.81 86 LEU A C 1
ATOM 646 O O . LEU A 1 86 ? -1.231 -6.954 15.210 1.00 91.81 86 LEU A O 1
ATOM 650 N N . PHE A 1 87 ? -1.110 -8.371 13.474 1.00 93.56 87 PHE A N 1
ATOM 651 C CA . PHE A 1 87 ? -1.400 -9.575 14.244 1.00 93.56 87 PHE A CA 1
ATOM 652 C C . PHE A 1 87 ? -0.099 -10.236 14.676 1.00 93.56 87 PHE A C 1
ATOM 654 O O . PHE A 1 87 ? 0.741 -10.555 13.833 1.00 93.56 87 PHE A O 1
ATOM 661 N N . ARG A 1 88 ? 0.038 -10.533 15.971 1.00 93.12 88 ARG A N 1
ATOM 662 C CA . ARG A 1 88 ? 1.225 -11.232 16.499 1.00 93.12 88 ARG A CA 1
ATOM 663 C C . ARG A 1 88 ? 1.438 -12.611 15.881 1.00 93.12 88 ARG A C 1
ATOM 665 O O . ARG A 1 88 ? 2.555 -13.112 15.875 1.00 93.12 88 ARG A O 1
ATOM 672 N N . ARG A 1 8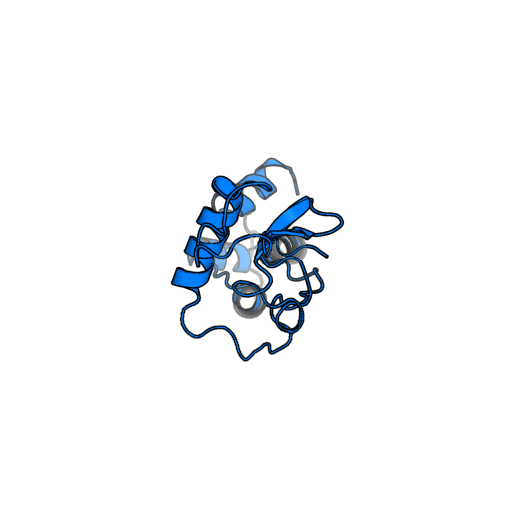9 ? 0.367 -13.222 15.373 1.00 91.62 89 ARG A N 1
ATOM 673 C CA . ARG A 1 89 ? 0.374 -14.558 14.768 1.00 91.62 89 ARG A CA 1
ATOM 674 C C . ARG A 1 89 ? 0.605 -14.562 13.258 1.00 91.62 89 ARG A C 1
ATOM 676 O O . ARG A 1 89 ? 0.571 -15.633 12.665 1.00 91.62 89 ARG A O 1
ATOM 683 N N . PHE A 1 90 ? 0.834 -13.405 12.634 1.00 90.88 90 PHE A N 1
ATOM 684 C CA . PHE A 1 90 ? 1.093 -13.330 11.196 1.00 90.88 90 PHE A CA 1
ATOM 685 C C . PHE A 1 90 ? 2.174 -14.351 10.762 1.00 90.88 90 PHE A C 1
ATOM 687 O O . PHE A 1 90 ? 3.207 -14.441 11.430 1.00 90.88 90 PHE A O 1
ATOM 694 N N . PRO A 1 91 ? 1.970 -15.113 9.666 1.00 91.06 91 PRO A N 1
ATOM 695 C CA . PRO A 1 91 ? 0.948 -14.935 8.626 1.00 91.06 91 PRO A CA 1
ATOM 696 C C . PRO A 1 91 ? -0.445 -15.505 8.941 1.00 91.06 91 PRO A C 1
ATOM 698 O O . PRO A 1 91 ? -1.342 -15.351 8.116 1.00 91.06 91 PRO A O 1
ATOM 701 N N . ASP A 1 92 ? -0.667 -16.099 10.116 1.00 91.19 92 ASP A N 1
ATOM 702 C CA . ASP A 1 92 ? -1.998 -16.555 10.527 1.00 91.19 92 ASP A CA 1
ATOM 703 C C . ASP A 1 92 ? -2.873 -15.347 10.900 1.00 91.19 92 ASP A C 1
ATOM 705 O O . ASP A 1 92 ? -2.781 -14.794 12.003 1.00 91.19 92 ASP A O 1
ATOM 709 N N . THR A 1 93 ? -3.722 -14.914 9.970 1.00 88.00 93 THR A N 1
ATOM 710 C CA . THR A 1 93 ? -4.663 -13.801 10.153 1.00 88.00 93 THR A CA 1
ATOM 711 C C . THR A 1 93 ? -6.083 -14.297 10.460 1.00 88.00 93 THR A C 1
ATOM 713 O O . THR A 1 93 ? -6.401 -15.468 10.234 1.00 88.00 93 THR A O 1
ATOM 716 N N . PRO A 1 94 ? -6.967 -13.433 11.000 1.00 88.56 94 PRO A N 1
ATOM 717 C CA . PRO A 1 94 ? -8.376 -13.772 11.180 1.00 88.56 94 PRO A CA 1
ATOM 718 C C . PRO A 1 94 ? -9.021 -14.236 9.869 1.00 88.56 94 PRO A C 1
ATOM 720 O O . PRO A 1 94 ? -8.820 -13.619 8.825 1.00 88.56 94 PRO A O 1
ATOM 723 N N . ALA A 1 95 ? -9.815 -15.308 9.939 1.00 89.50 95 ALA A N 1
ATOM 724 C CA . ALA A 1 95 ? -10.405 -15.951 8.762 1.00 89.50 95 ALA A CA 1
ATOM 725 C C . ALA A 1 95 ? -11.350 -15.035 7.961 1.00 89.50 95 ALA A C 1
ATOM 727 O O . ALA A 1 95 ? -11.500 -15.217 6.757 1.00 89.50 95 ALA A O 1
ATOM 728 N N . ASP A 1 96 ? -11.970 -14.056 8.625 1.00 92.88 96 ASP A N 1
ATOM 729 C CA . ASP A 1 96 ? -12.886 -13.086 8.023 1.00 92.88 96 ASP A CA 1
ATOM 730 C C . ASP A 1 96 ? -12.346 -11.660 8.221 1.00 92.88 96 ASP A C 1
ATOM 732 O O . ASP A 1 96 ? -12.709 -10.935 9.153 1.00 92.88 96 ASP A O 1
ATOM 736 N N . ALA A 1 97 ? -11.392 -11.286 7.366 1.00 88.81 97 ALA A N 1
ATOM 737 C CA . ALA A 1 97 ? -10.735 -9.982 7.420 1.00 88.81 97 ALA A CA 1
ATOM 738 C C . ALA A 1 97 ? -11.696 -8.821 7.102 1.00 88.81 97 ALA A C 1
ATOM 740 O O . ALA A 1 97 ? -11.550 -7.737 7.674 1.00 88.81 97 ALA A O 1
ATOM 741 N N . ASP A 1 98 ? -12.691 -9.053 6.242 1.00 92.94 98 ASP A N 1
ATOM 742 C CA . ASP A 1 98 ? -13.678 -8.046 5.844 1.00 92.94 98 ASP A CA 1
ATOM 743 C C . ASP A 1 98 ? -14.605 -7.707 7.010 1.00 92.94 98 ASP A C 1
ATOM 745 O O . ASP A 1 98 ? -14.816 -6.531 7.326 1.00 92.94 98 ASP A O 1
ATOM 749 N N . ARG A 1 99 ? -15.102 -8.729 7.717 1.00 94.31 99 ARG A N 1
ATOM 750 C CA . ARG A 1 99 ? -15.872 -8.524 8.944 1.00 94.31 99 ARG A CA 1
ATOM 751 C C . ARG A 1 99 ? -15.068 -7.750 9.978 1.00 94.31 99 ARG A C 1
ATOM 753 O O . ARG A 1 99 ? -15.575 -6.767 10.516 1.00 94.31 99 ARG A O 1
ATOM 760 N N . LEU A 1 100 ? -13.820 -8.151 10.226 1.00 92.38 100 LEU A N 1
ATOM 761 C CA . LEU A 1 100 ? -12.962 -7.457 11.184 1.00 92.38 100 LEU A CA 1
ATOM 762 C C . LEU A 1 100 ? -12.759 -5.986 10.797 1.00 92.38 100 LEU A C 1
ATOM 764 O O . LEU A 1 100 ? -12.772 -5.110 11.660 1.00 92.38 100 LEU A O 1
ATOM 768 N N . TYR A 1 101 ? -12.583 -5.690 9.508 1.00 92.12 101 TYR A N 1
ATOM 769 C CA . TYR A 1 101 ? -12.478 -4.316 9.025 1.00 92.12 101 TYR A CA 1
ATOM 770 C C . TYR A 1 101 ? -13.737 -3.496 9.349 1.00 92.12 101 TYR A C 1
ATOM 772 O O . TYR A 1 101 ? -13.629 -2.391 9.884 1.00 92.12 101 TYR A O 1
ATOM 780 N N . VAL A 1 102 ? -14.928 -4.045 9.094 1.00 96.31 102 VAL A N 1
ATOM 781 C CA . VAL A 1 102 ? -16.203 -3.376 9.401 1.00 96.31 102 VAL A CA 1
ATOM 782 C C . VAL A 1 102 ? -16.390 -3.186 10.908 1.00 96.31 102 VAL A C 1
ATOM 784 O O . VAL A 1 102 ? -16.743 -2.093 11.347 1.00 96.31 102 VAL A O 1
ATOM 787 N N . GLU A 1 103 ? -16.105 -4.208 11.716 1.00 95.44 103 GLU A N 1
ATOM 788 C CA . GLU A 1 103 ? -16.188 -4.133 13.180 1.00 95.44 103 GLU A CA 1
ATOM 789 C C . GLU A 1 103 ? -15.256 -3.053 13.745 1.00 95.44 103 GLU A C 1
ATOM 791 O O . GLU A 1 103 ? -15.669 -2.259 14.593 1.00 95.44 103 GLU A O 1
ATOM 796 N N . ARG A 1 104 ? -14.026 -2.951 13.223 1.00 95.06 104 ARG A N 1
ATOM 797 C CA . ARG A 1 104 ? -13.079 -1.882 13.581 1.00 95.06 104 ARG A CA 1
ATOM 798 C C . ARG A 1 104 ? -13.633 -0.495 13.266 1.00 95.06 104 ARG A C 1
ATOM 800 O O . ARG A 1 104 ? -13.488 0.406 14.090 1.00 95.06 104 ARG A O 1
ATOM 807 N N . LEU A 1 105 ? -14.262 -0.310 12.103 1.00 96.50 105 LEU A N 1
ATOM 808 C CA . LEU A 1 105 ? -14.874 0.969 11.726 1.00 96.50 105 LEU A CA 1
ATOM 809 C C . LEU A 1 105 ? -16.053 1.331 12.631 1.00 96.50 105 LEU A C 1
ATOM 811 O O . LEU A 1 105 ? -16.143 2.468 13.086 1.00 96.50 105 LEU A O 1
ATOM 815 N N . ILE A 1 106 ? -16.933 0.371 12.921 1.00 96.75 106 ILE A N 1
ATOM 816 C CA . ILE A 1 106 ? -18.078 0.566 13.818 1.00 96.75 106 ILE A CA 1
ATOM 817 C C . ILE A 1 106 ? -17.596 1.004 15.202 1.00 96.75 106 ILE A C 1
ATOM 819 O O . ILE A 1 106 ? -18.089 1.993 15.737 1.00 96.75 106 ILE A O 1
ATOM 823 N N . VAL A 1 107 ? -16.598 0.314 15.759 1.00 96.75 107 VAL A N 1
ATOM 824 C CA . VAL A 1 107 ? -16.018 0.657 17.064 1.00 96.75 107 VAL A CA 1
ATOM 825 C C . VAL A 1 107 ? -15.375 2.038 17.032 1.00 96.75 107 VAL A C 1
ATOM 827 O O . VAL A 1 107 ? -15.653 2.849 17.909 1.00 96.75 107 VAL A O 1
ATOM 830 N N . HIS A 1 108 ? -14.577 2.339 16.005 1.00 96.31 108 HIS A N 1
ATOM 831 C CA . HIS A 1 108 ? -13.929 3.643 15.862 1.00 96.31 108 HIS A CA 1
ATOM 832 C C . HIS A 1 108 ? -14.927 4.808 15.819 1.00 96.31 108 HIS A C 1
ATOM 834 O O . HIS A 1 108 ? -14.658 5.864 16.384 1.00 96.31 108 HIS A O 1
ATOM 840 N N . LEU A 1 109 ? -16.060 4.624 15.136 1.00 96.81 109 LEU A N 1
ATOM 841 C CA . LEU A 1 109 ? -17.032 5.688 14.894 1.00 96.81 109 LEU A CA 1
ATOM 842 C C . LEU A 1 109 ? -18.088 5.815 15.994 1.00 96.81 109 LEU A C 1
ATOM 844 O O . LEU A 1 109 ? -18.582 6.917 16.221 1.00 96.81 109 LEU A O 1
ATOM 848 N N . LEU A 1 110 ? -18.481 4.704 16.626 1.00 96.94 110 LEU A N 1
ATOM 849 C CA . LEU A 1 110 ? -19.684 4.649 17.463 1.00 96.94 110 LEU A CA 1
ATOM 850 C C . LEU A 1 110 ? -19.419 4.295 18.929 1.00 96.94 110 LEU A C 1
ATOM 852 O O . LEU A 1 110 ? -20.289 4.553 19.762 1.00 96.94 110 LEU A O 1
ATOM 856 N N . GLN A 1 111 ? -18.272 3.698 19.272 1.00 97.56 111 GLN A N 1
ATOM 857 C CA . GLN A 1 111 ? -17.995 3.356 20.667 1.00 97.56 111 GLN A CA 1
ATOM 858 C C . GLN A 1 111 ? -17.785 4.627 21.495 1.00 97.56 111 GLN A C 1
ATOM 860 O O . GLN A 1 111 ? -17.054 5.534 21.102 1.00 97.56 111 GLN A O 1
ATOM 865 N N . THR A 1 112 ? -18.378 4.658 22.686 1.00 95.50 112 THR A N 1
ATOM 866 C CA . THR A 1 112 ? -18.119 5.680 23.707 1.00 95.50 112 THR A CA 1
ATOM 867 C C . THR A 1 112 ? -17.661 5.015 25.004 1.00 95.50 112 THR A C 1
ATOM 869 O O . THR A 1 112 ? -17.882 3.820 25.202 1.00 95.50 112 THR A O 1
ATOM 872 N N . GLU A 1 113 ? -16.993 5.764 25.884 1.00 91.31 113 GLU A N 1
ATOM 873 C CA . GLU A 1 113 ? -16.387 5.211 27.109 1.00 91.31 113 GLU A CA 1
ATOM 874 C C . GLU A 1 113 ? -17.414 4.648 28.095 1.00 91.31 113 GLU A C 1
ATOM 876 O O . GLU A 1 113 ? -17.146 3.669 28.784 1.00 91.31 113 GLU A O 1
ATOM 881 N N . THR A 1 114 ? -18.593 5.268 28.171 1.00 90.94 114 THR A N 1
ATOM 882 C CA . THR A 1 114 ? -19.630 4.918 29.150 1.00 90.94 114 THR A CA 1
ATOM 883 C C . THR A 1 114 ? -20.663 3.933 28.614 1.00 90.94 114 THR A C 1
ATOM 885 O O . THR A 1 114 ? -21.439 3.385 29.395 1.00 90.94 114 THR A O 1
ATOM 888 N N . ALA A 1 115 ? -20.699 3.707 27.298 1.00 94.81 115 ALA A N 1
ATOM 889 C CA . ALA A 1 115 ? -21.606 2.745 26.694 1.00 94.81 115 ALA A CA 1
ATOM 890 C C . ALA A 1 115 ? -21.064 1.310 26.826 1.00 94.81 115 ALA A C 1
ATOM 892 O O . ALA A 1 115 ? -19.846 1.102 26.818 1.00 94.81 115 ALA A O 1
ATOM 893 N N . PRO A 1 116 ? -21.949 0.297 26.865 1.00 97.38 116 PRO A N 1
ATOM 894 C CA . PRO A 1 116 ? -21.544 -1.084 26.639 1.00 97.38 116 PRO A CA 1
ATOM 895 C C . PRO A 1 116 ? -20.792 -1.233 25.306 1.00 97.38 116 PRO A C 1
ATOM 897 O O . PRO A 1 116 ? -20.899 -0.389 24.410 1.00 97.38 116 PRO A O 1
ATOM 900 N N . CYS A 1 117 ? -20.031 -2.316 25.149 1.00 97.56 117 CYS A N 1
ATOM 901 C CA . CYS A 1 117 ? -19.347 -2.584 23.887 1.00 97.56 117 CYS A CA 1
ATOM 902 C C . CYS A 1 117 ? -20.350 -2.676 22.725 1.00 97.56 117 CYS A C 1
ATOM 904 O O . CYS A 1 117 ? -21.279 -3.479 22.772 1.00 97.56 117 CYS A O 1
ATOM 906 N N . ILE A 1 118 ? -20.127 -1.918 21.651 1.00 97.50 118 ILE A N 1
ATOM 907 C CA . ILE A 1 118 ? -21.018 -1.882 20.482 1.00 97.50 118 ILE A CA 1
ATOM 908 C C . ILE A 1 118 ? -21.074 -3.211 19.708 1.00 97.50 118 ILE A C 1
ATOM 910 O O . ILE A 1 118 ? -22.011 -3.440 18.948 1.00 97.50 118 ILE A O 1
ATOM 914 N N . LEU A 1 119 ? -20.089 -4.096 19.900 1.00 96.88 119 LEU A N 1
ATOM 915 C CA . LEU A 1 119 ? -20.022 -5.395 19.225 1.00 96.88 119 LEU A CA 1
ATOM 916 C C . LEU A 1 119 ? -20.658 -6.521 20.047 1.00 96.88 119 LEU A C 1
ATOM 918 O O . LEU A 1 119 ? -21.462 -7.283 19.517 1.00 96.88 119 LEU A O 1
ATOM 922 N N . CYS A 1 120 ? -20.305 -6.639 21.333 1.00 97.12 120 CYS A N 1
ATOM 923 C CA . CYS A 1 120 ? -20.744 -7.757 22.179 1.00 97.12 120 CYS A CA 1
ATOM 924 C C . CYS A 1 120 ? -21.720 -7.371 23.301 1.00 97.12 120 CYS A C 1
ATOM 926 O O . CYS A 1 120 ? -22.240 -8.252 23.979 1.00 97.12 120 CYS A O 1
ATOM 928 N N . GLY A 1 121 ? -21.960 -6.078 23.531 1.00 97.44 121 GLY A N 1
ATOM 929 C CA . GLY A 1 121 ? -22.841 -5.582 24.591 1.00 97.44 121 GLY A CA 1
ATOM 930 C C . GLY A 1 121 ? -22.266 -5.664 26.008 1.00 97.44 121 GLY A C 1
ATOM 931 O O . GLY A 1 121 ? -22.976 -5.346 26.955 1.00 97.44 121 GLY A O 1
ATOM 932 N N . ALA A 1 122 ? -21.008 -6.078 26.187 1.00 96.88 122 ALA A N 1
ATOM 933 C CA . ALA A 1 122 ? -20.414 -6.195 27.517 1.00 96.88 122 ALA A CA 1
ATOM 934 C C . ALA A 1 122 ? -20.207 -4.822 28.182 1.00 96.88 122 ALA A C 1
ATOM 936 O O . ALA A 1 122 ? -19.665 -3.893 27.574 1.00 96.88 122 ALA A O 1
ATOM 937 N N . GLU A 1 123 ? -20.595 -4.714 29.452 1.00 96.56 123 GLU A N 1
ATOM 938 C CA . GLU A 1 123 ? -20.415 -3.518 30.280 1.00 96.56 123 GLU A CA 1
ATOM 939 C C . GLU A 1 123 ? -19.044 -3.516 30.972 1.00 96.56 123 GLU A C 1
ATOM 941 O O . GLU A 1 123 ? -18.548 -4.556 31.402 1.00 96.56 123 GLU A O 1
ATOM 946 N N . GLY A 1 124 ? -18.407 -2.344 31.078 1.00 94.31 124 GLY A N 1
ATOM 947 C CA . GLY A 1 124 ? -17.147 -2.174 31.818 1.00 94.31 124 GLY A CA 1
ATOM 948 C C . GLY A 1 124 ? -15.915 -2.859 31.205 1.00 94.31 124 GLY A C 1
ATOM 949 O O . GLY A 1 124 ? -14.872 -2.931 31.849 1.00 94.31 124 GLY A O 1
ATOM 950 N N . ARG A 1 125 ? -16.016 -3.376 29.973 1.00 95.06 125 ARG A N 1
ATOM 951 C CA . ARG A 1 125 ? -14.903 -4.021 29.241 1.00 95.06 125 ARG A CA 1
ATOM 952 C C . ARG A 1 125 ? -14.213 -3.090 28.243 1.00 95.06 125 ARG A C 1
ATOM 954 O O . ARG A 1 125 ? -13.149 -3.432 27.722 1.00 95.06 125 ARG A O 1
ATOM 961 N N . VAL A 1 126 ? -14.833 -1.948 27.951 1.00 96.62 126 VAL A N 1
ATOM 962 C CA . VAL A 1 126 ? -14.321 -0.936 27.025 1.00 96.62 126 VAL A CA 1
ATOM 963 C C . VAL A 1 126 ? -13.332 -0.037 27.756 1.00 96.62 126 VAL A C 1
ATOM 965 O O . VAL A 1 126 ? -13.630 0.461 28.837 1.00 96.62 126 VAL A O 1
ATOM 968 N N . HIS A 1 127 ? -12.159 0.166 27.169 1.00 94.88 127 HIS A N 1
ATOM 969 C CA . HIS A 1 127 ? -11.116 1.031 27.710 1.00 94.88 127 HIS A CA 1
ATOM 970 C C . HIS A 1 127 ? -10.352 1.720 26.578 1.00 94.88 127 HIS A C 1
ATOM 972 O O . HIS A 1 127 ? -10.290 1.211 25.458 1.00 94.88 127 HIS A O 1
ATOM 978 N N . ALA A 1 128 ? -9.777 2.885 26.871 1.00 95.38 128 ALA A N 1
ATOM 979 C CA . ALA A 1 128 ? -8.909 3.597 25.944 1.00 95.38 128 ALA A CA 1
ATOM 980 C C . ALA A 1 128 ? -7.504 2.979 25.927 1.00 95.38 128 ALA A C 1
ATOM 982 O O . ALA A 1 128 ? -6.942 2.671 26.979 1.00 95.38 128 ALA A O 1
ATOM 983 N N . LEU A 1 129 ? -6.928 2.829 24.734 1.00 93.81 129 LEU A N 1
ATOM 984 C CA . LEU A 1 129 ? -5.531 2.431 24.563 1.00 93.81 129 LEU A CA 1
ATOM 985 C C . LEU A 1 129 ? -4.600 3.646 24.539 1.00 93.81 129 LEU A C 1
ATOM 987 O O . LEU A 1 129 ? -4.847 4.609 23.814 1.00 93.81 129 LEU A O 1
ATOM 991 N N . ASP A 1 130 ? -3.484 3.564 25.254 1.00 90.00 130 ASP A N 1
ATOM 992 C CA . ASP A 1 130 ? -2.393 4.544 25.201 1.00 90.00 130 ASP A CA 1
ATOM 993 C C . ASP A 1 130 ? -1.457 4.242 24.008 1.00 90.00 130 ASP A C 1
ATOM 995 O O . ASP A 1 130 ? -1.209 3.065 23.735 1.00 90.00 130 ASP A O 1
ATOM 999 N N . PRO A 1 131 ? -0.956 5.238 23.247 1.00 92.75 131 PRO A N 1
ATOM 1000 C CA . PRO A 1 131 ? -1.251 6.677 23.315 1.00 92.75 131 PRO A CA 1
ATOM 1001 C C . PRO A 1 131 ? -2.405 7.133 22.413 1.00 92.75 131 PRO A C 1
ATOM 1003 O O . PRO A 1 131 ? -2.756 8.310 22.379 1.00 92.75 131 PRO A O 1
ATOM 1006 N N . CYS A 1 132 ? -2.978 6.235 21.612 1.00 95.44 132 CYS A N 1
ATOM 1007 C CA . CYS A 1 132 ? -3.892 6.629 20.539 1.00 95.44 132 CYS A CA 1
ATOM 1008 C C . CYS A 1 132 ? -5.307 7.025 20.998 1.00 95.44 132 CYS A C 1
ATOM 1010 O O . CYS A 1 132 ? -6.057 7.575 20.194 1.00 95.44 132 CYS A O 1
ATOM 1012 N N . GLY A 1 133 ? -5.685 6.710 22.238 1.00 95.00 133 GLY A N 1
ATOM 1013 C CA . GLY A 1 133 ? -6.999 6.979 22.821 1.00 95.00 133 GLY A CA 1
ATOM 1014 C C . GLY A 1 133 ? -8.144 6.135 22.253 1.00 95.00 133 GLY A C 1
ATOM 1015 O O . GLY A 1 133 ? -9.289 6.325 22.653 1.00 95.00 133 GLY A O 1
ATOM 1016 N N . HIS A 1 134 ? -7.884 5.210 21.321 1.00 96.88 134 HIS A N 1
ATOM 1017 C CA . HIS A 1 134 ? -8.948 4.385 20.750 1.00 96.88 134 HIS A CA 1
ATOM 1018 C C . HIS A 1 134 ? -9.565 3.474 21.801 1.00 96.88 134 HIS A C 1
ATOM 1020 O O . HIS A 1 134 ? -8.854 2.766 22.515 1.00 96.88 134 HIS A O 1
ATOM 1026 N N . LEU A 1 135 ? -10.895 3.467 21.830 1.00 96.88 135 LEU A N 1
ATOM 1027 C CA . LEU A 1 135 ? -11.679 2.619 22.710 1.00 96.88 135 LEU A CA 1
ATOM 1028 C C . LEU A 1 135 ? -11.765 1.207 22.141 1.00 96.88 135 LEU A C 1
ATOM 1030 O O . LEU A 1 135 ? -12.177 1.017 20.996 1.00 96.88 135 LEU A O 1
ATOM 1034 N N . VAL A 1 136 ? -11.403 0.216 22.950 1.00 95.94 136 VAL A N 1
ATOM 1035 C CA . VAL A 1 136 ? -11.476 -1.202 22.587 1.00 95.94 136 VAL A CA 1
ATOM 1036 C C . VAL A 1 136 ? -12.095 -2.008 23.718 1.00 95.94 136 VAL A C 1
ATOM 1038 O O . VAL A 1 136 ? -11.908 -1.712 24.896 1.00 95.94 136 VAL A O 1
ATOM 1041 N N . CYS A 1 137 ? -12.846 -3.045 23.359 1.00 96.56 137 CYS A N 1
ATOM 1042 C CA . CYS A 1 137 ? -13.329 -4.036 24.311 1.00 96.56 137 CYS A CA 1
ATOM 1043 C C . CYS A 1 137 ? -12.286 -5.144 24.468 1.00 96.56 137 CYS A C 1
ATOM 1045 O O . CYS A 1 137 ? -11.891 -5.736 23.464 1.00 96.56 137 CYS A O 1
ATOM 1047 N N . ALA A 1 138 ? -11.911 -5.463 25.710 1.00 93.75 138 ALA A N 1
ATOM 1048 C CA . ALA A 1 138 ? -10.941 -6.519 26.019 1.00 93.75 138 ALA A CA 1
ATOM 1049 C C . ALA A 1 138 ? -11.340 -7.913 25.490 1.00 93.75 138 ALA A C 1
ATOM 1051 O O . ALA A 1 138 ? -10.472 -8.747 25.272 1.00 93.75 138 ALA A O 1
ATOM 1052 N N . ASP A 1 139 ? -12.637 -8.161 25.274 1.00 94.12 139 ASP A N 1
ATOM 1053 C CA . ASP A 1 139 ? -13.137 -9.452 24.779 1.00 94.12 139 ASP A CA 1
ATOM 1054 C C . ASP A 1 139 ? -13.216 -9.511 23.246 1.00 94.12 139 ASP A C 1
ATOM 1056 O O . ASP A 1 139 ? -13.025 -10.571 22.657 1.00 94.12 139 ASP A O 1
ATOM 1060 N N . CYS A 1 140 ? -13.504 -8.383 22.584 1.00 94.88 140 CYS A N 1
ATOM 1061 C CA . CYS A 1 140 ? -13.587 -8.326 21.117 1.00 94.88 140 CYS A CA 1
ATOM 1062 C C . CYS A 1 140 ? -12.217 -8.103 20.466 1.00 94.88 140 CYS A C 1
ATOM 1064 O O . CYS A 1 140 ? -11.983 -8.546 19.344 1.00 94.88 140 CYS A O 1
ATOM 1066 N N . PHE A 1 141 ? -11.314 -7.410 21.163 1.00 93.31 141 PHE A N 1
ATOM 1067 C CA . PHE A 1 141 ? -9.959 -7.132 20.707 1.00 93.31 141 PHE A CA 1
ATOM 1068 C C . PHE A 1 141 ? -8.957 -7.527 21.790 1.00 93.31 141 PHE A C 1
ATOM 1070 O O . PHE A 1 141 ? -8.485 -6.690 22.557 1.00 93.31 141 PHE A O 1
ATOM 1077 N N . ASP A 1 142 ? -8.645 -8.818 21.837 1.00 89.19 142 ASP A N 1
ATOM 1078 C CA . ASP A 1 142 ? -7.639 -9.368 22.743 1.00 89.19 142 ASP A CA 1
ATOM 1079 C C . ASP A 1 142 ? -6.257 -8.754 22.468 1.00 89.19 142 ASP A C 1
ATOM 1081 O O . ASP A 1 142 ? -5.693 -8.944 21.388 1.00 89.19 142 ASP A O 1
ATOM 1085 N N . ALA A 1 143 ? -5.702 -8.033 23.445 1.00 85.25 143 ALA A N 1
ATOM 1086 C CA . ALA A 1 143 ? -4.408 -7.363 23.335 1.00 85.25 143 ALA A CA 1
ATOM 1087 C C . ALA A 1 143 ? -3.255 -8.336 23.030 1.00 85.25 143 ALA A C 1
ATOM 1089 O O . ALA A 1 143 ? -2.308 -7.958 22.335 1.00 85.25 143 ALA A O 1
ATOM 1090 N N . ASP A 1 144 ? -3.359 -9.595 23.465 1.00 89.19 144 ASP A N 1
ATOM 1091 C CA . ASP A 1 144 ? -2.359 -10.627 23.175 1.00 89.19 144 ASP A CA 1
ATOM 1092 C C . ASP A 1 144 ? -2.385 -11.064 21.699 1.00 89.19 144 ASP A C 1
ATOM 1094 O O . ASP A 1 144 ? -1.434 -11.672 21.204 1.00 89.19 144 ASP A O 1
ATOM 1098 N N . GLY A 1 145 ? -3.434 -10.710 20.951 1.00 91.38 145 GLY A N 1
ATOM 1099 C CA . GLY A 1 145 ? -3.537 -10.940 19.511 1.00 91.38 145 GLY A CA 1
ATOM 1100 C C . GLY A 1 145 ? -2.844 -9.882 18.646 1.00 91.38 145 GLY A C 1
ATOM 1101 O O . GLY A 1 145 ? -2.513 -10.163 17.487 1.00 91.38 145 GLY A O 1
ATOM 1102 N N . TYR A 1 146 ? -2.583 -8.685 19.183 1.00 93.19 146 TYR A N 1
ATOM 1103 C CA . TYR A 1 146 ? -2.141 -7.527 18.400 1.00 93.19 146 TYR A CA 1
ATOM 1104 C C . TYR A 1 146 ? -0.766 -7.000 18.831 1.00 93.19 146 TYR A C 1
ATOM 1106 O O . TYR A 1 146 ? -0.398 -6.993 20.005 1.00 93.19 146 TYR A O 1
ATOM 1114 N N . THR A 1 147 ? 0.029 -6.561 17.858 1.00 93.12 147 THR A N 1
ATOM 1115 C CA . THR A 1 147 ? 1.321 -5.880 18.087 1.00 93.12 147 THR A CA 1
ATOM 1116 C C . THR A 1 147 ? 1.158 -4.377 18.321 1.00 93.12 147 THR A C 1
ATOM 1118 O O . THR A 1 147 ? 2.069 -3.733 18.827 1.00 93.12 147 THR A O 1
ATOM 1121 N N . ALA A 1 148 ? 0.003 -3.827 17.950 1.00 92.81 148 ALA A N 1
ATOM 1122 C CA . ALA A 1 148 ? -0.329 -2.409 17.967 1.00 92.81 148 ALA A CA 1
ATOM 1123 C C . ALA A 1 148 ? -1.831 -2.225 18.241 1.00 92.81 148 ALA A C 1
ATOM 1125 O O . ALA A 1 148 ? -2.574 -3.201 18.348 1.00 92.81 148 ALA A O 1
ATOM 1126 N N . CYS A 1 149 ? -2.317 -0.981 18.306 1.00 94.25 149 CYS A N 1
ATOM 1127 C CA . CYS A 1 149 ? -3.750 -0.722 18.436 1.00 94.25 149 CYS A CA 1
ATOM 1128 C C . CYS A 1 149 ? -4.544 -1.416 17.304 1.00 94.25 149 CYS A C 1
ATOM 1130 O O . CYS A 1 149 ? -4.290 -1.138 16.126 1.00 94.25 149 CYS A O 1
ATOM 1132 N N . PRO A 1 150 ? -5.563 -2.239 17.615 1.00 94.19 150 PRO A N 1
ATOM 1133 C CA . PRO A 1 150 ? -6.358 -2.943 16.610 1.00 94.19 150 PRO A CA 1
ATOM 1134 C C . PRO A 1 150 ? -7.195 -1.986 15.757 1.00 94.19 150 PRO A C 1
ATOM 1136 O O . PRO A 1 150 ? -7.622 -2.354 14.672 1.00 94.19 150 PRO A O 1
ATOM 1139 N N . ILE A 1 151 ? -7.424 -0.746 16.201 1.00 94.75 151 ILE A N 1
ATOM 1140 C CA . ILE A 1 151 ? -8.207 0.241 15.455 1.00 94.75 151 ILE A CA 1
ATOM 1141 C C . ILE A 1 151 ? -7.331 0.978 14.442 1.00 94.75 151 ILE A C 1
ATOM 1143 O O . ILE A 1 151 ? -7.580 0.880 13.241 1.00 94.75 151 ILE A O 1
ATOM 1147 N N . CYS A 1 152 ? -6.270 1.660 14.885 1.00 92.75 152 CYS A N 1
ATOM 1148 C CA . CYS A 1 152 ? -5.446 2.495 14.004 1.00 92.75 152 CYS A CA 1
ATOM 1149 C C . CYS A 1 152 ? -4.154 1.848 13.496 1.00 92.75 152 CYS A C 1
ATOM 1151 O O . CYS A 1 152 ? -3.482 2.452 12.660 1.00 92.75 152 CYS A O 1
ATOM 1153 N N . GLY A 1 153 ? -3.793 0.662 13.995 1.00 90.25 153 GLY A N 1
ATOM 1154 C CA . GLY A 1 153 ? -2.566 -0.043 13.624 1.00 90.25 153 GLY A CA 1
ATOM 1155 C C . GLY A 1 153 ? -1.279 0.646 14.077 1.00 90.25 153 GLY A C 1
ATOM 1156 O O . GLY A 1 153 ? -0.223 0.365 13.522 1.00 90.25 153 GLY A O 1
ATOM 1157 N N . ARG A 1 154 ? -1.360 1.572 15.042 1.00 85.31 154 ARG A N 1
ATOM 1158 C CA . ARG A 1 154 ? -0.203 2.286 15.599 1.00 85.31 154 ARG A CA 1
ATOM 1159 C C . ARG A 1 154 ? 0.068 1.818 17.026 1.00 85.31 15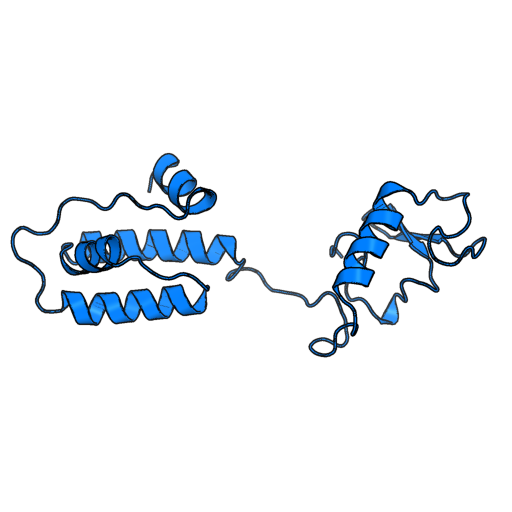4 ARG A C 1
ATOM 1161 O O . ARG A 1 154 ? -0.884 1.625 17.786 1.00 85.31 154 ARG A O 1
ATOM 1168 N N . GLY A 1 155 ? 1.343 1.594 17.326 1.00 77.31 155 GLY A N 1
ATOM 1169 C CA . GLY A 1 155 ? 1.880 1.391 18.672 1.00 77.31 155 GLY A CA 1
ATOM 1170 C C . GLY A 1 155 ? 2.605 2.636 19.154 1.00 77.31 155 GLY A C 1
ATOM 1171 O O . GLY A 1 155 ? 2.878 3.515 18.300 1.00 77.31 155 GLY A O 1
#

InterPro domains:
  IPR001841 Zinc finger, RING-type [PS50089] (117-152)
  IPR013083 Zinc finger, RING/FYVE/PHD-type [G3DSA:3.30.40.10] (108-155)

pLDDT: mean 93.33, std 4.4, range [75.06, 98.0]

Sequence (155 aa):
MDALATLLLRRAGSVALPEPAAAPPADGDAWVANLEADLAATGWLLDAVVRRRFARLDPVTRMRWADFVCAVTAELVGADREHVPLFRRFPDTPADADRLYVERLIVHLLQTETAPCILCGAEGRVHALDPCGHLVCADCFDADGYTACPICGRG

Organism: NCBI:txid1914461

Secondary structure (DSSP, 8-state):
--HHHHHHHHHH------PPPSS--TTHHHHHHHHHHHHHHTT----HHHHHHHHTS-HHHHHHHHHHHHHHHHHHHTTTS----SBTTTTS--S-HHHHHHHHHHHHHH--SSSPPTTT--SS-EEEPTTT--EEETTTS-GGGBSS-TTT---

Radius of gyration: 23.31 Å; chains: 1; bounding box: 44×35×64 Å

Foldseek 3Di:
DDPVQLCCCQPPVDHDADDFPPDFDPCLLVVLVVLQVLQVVLVDGDDPVVSVRLSRHDPVSSVVVSVVNSVSSCVNSVVVPDDDDFFPPPVDDPPCVVVLLVLLVCQQPPDDPQFARPPPRHGPQWDADPPPRRIDGCVVDPPNGGPAPSNPSHD